Protein AF-A0A2N0I3E0-F1 (afdb_monomer_lite)

Radius of gyration: 19.6 Å; chains: 1; bounding box: 47×18×67 Å

Secondary structure (DSSP, 8-state):
-HHHHHHHHHHHHHHHHGGG-EE--S-EEE--SSS-HHHHEEEPPEE-TT-TTEE--TTSSS-----SSSEE-HHHHHHHHHHHHHHHHHHHHHHHTT-----

Sequence (103 aa):
MMRGLLLAVAAAVLTLSSLLVVTTGGERTMYGYEGGVAENFRPREQAGWPAPFLADSPDTSVIHQIGVEDDLRAGNLLGTYAFWLLVVLAARRIAGSRRPLQD

Structure (mmCIF, N/CA/C/O backbone):
data_AF-A0A2N0I3E0-F1
#
_entry.id   AF-A0A2N0I3E0-F1
#
loop_
_atom_site.group_PDB
_atom_site.id
_atom_site.type_symbol
_atom_site.label_atom_id
_atom_site.label_alt_id
_atom_site.label_comp_id
_atom_site.label_asym_id
_atom_site.label_entity_id
_atom_site.label_seq_id
_atom_site.pdbx_PDB_ins_code
_atom_site.Cartn_x
_atom_site.Cartn_y
_atom_site.Cartn_z
_atom_site.occupancy
_atom_site.B_iso_or_equiv
_atom_site.auth_seq_id
_atom_site.auth_comp_id
_atom_site.auth_asym_id
_atom_site.auth_atom_id
_atom_site.pdbx_PDB_model_num
ATOM 1 N N . MET A 1 1 ? -25.432 -3.261 14.792 1.00 63.50 1 MET A N 1
ATOM 2 C CA . MET A 1 1 ? -24.969 -3.809 13.494 1.00 63.50 1 MET A CA 1
ATOM 3 C C . MET A 1 1 ? -24.843 -2.726 12.422 1.00 63.50 1 MET A C 1
ATOM 5 O O . MET A 1 1 ? -23.752 -2.567 11.897 1.00 63.50 1 MET A O 1
ATOM 9 N N . MET A 1 2 ? -25.873 -1.905 12.176 1.00 78.31 2 MET A N 1
ATOM 10 C CA . MET A 1 2 ? -25.863 -0.875 11.115 1.00 78.31 2 MET A CA 1
ATOM 11 C C . MET A 1 2 ? -24.724 0.161 11.213 1.00 78.31 2 MET A C 1
ATOM 13 O O . MET A 1 2 ? -24.078 0.454 10.216 1.00 78.31 2 MET A O 1
ATOM 17 N N . ARG A 1 3 ? -24.390 0.644 12.421 1.00 71.81 3 ARG A N 1
ATOM 18 C CA . ARG A 1 3 ? -23.226 1.533 12.636 1.00 71.81 3 ARG A CA 1
ATOM 19 C C . ARG A 1 3 ? -21.888 0.893 12.251 1.00 71.81 3 ARG A C 1
ATOM 21 O O . ARG A 1 3 ? -21.042 1.572 11.690 1.00 71.81 3 ARG A O 1
ATOM 28 N N . GLY A 1 4 ? -21.699 -0.394 12.548 1.00 71.81 4 GLY A N 1
ATOM 29 C CA . GLY A 1 4 ? -20.463 -1.106 12.210 1.00 71.81 4 GLY A CA 1
ATOM 30 C C . GLY A 1 4 ? -20.305 -1.286 10.702 1.00 71.81 4 GLY A C 1
ATOM 31 O O . GLY A 1 4 ? -19.226 -1.058 10.171 1.00 71.81 4 GLY A O 1
ATOM 32 N N . LEU A 1 5 ? -21.406 -1.604 10.013 1.00 79.38 5 LEU A N 1
ATOM 33 C CA . LEU A 1 5 ? -21.435 -1.698 8.555 1.00 79.38 5 LEU A CA 1
ATOM 34 C C . LEU A 1 5 ? -21.128 -0.347 7.892 1.00 79.38 5 LEU A C 1
ATOM 36 O O . LEU A 1 5 ? -20.298 -0.289 6.994 1.00 79.38 5 LEU A O 1
ATOM 40 N N . LEU A 1 6 ? -21.734 0.745 8.373 1.00 80.62 6 LEU A N 1
ATOM 41 C CA . LEU A 1 6 ? -21.471 2.093 7.854 1.00 80.62 6 LEU A CA 1
ATOM 42 C C . LEU A 1 6 ? -20.005 2.507 8.026 1.00 80.62 6 LEU A C 1
ATOM 44 O O . LEU A 1 6 ? -19.423 3.079 7.111 1.00 80.62 6 LEU A O 1
ATOM 48 N N . LEU A 1 7 ? -19.395 2.181 9.169 1.00 76.25 7 LEU A N 1
ATOM 49 C CA . LEU A 1 7 ? -17.974 2.444 9.405 1.00 76.25 7 LEU A CA 1
ATOM 50 C C . LEU A 1 7 ? -17.074 1.614 8.483 1.00 76.25 7 LEU A C 1
ATOM 52 O O . LEU A 1 7 ? -16.093 2.143 7.973 1.00 76.25 7 LEU A O 1
ATOM 56 N N . ALA A 1 8 ? -17.416 0.347 8.237 1.00 72.62 8 ALA A N 1
ATOM 57 C CA . ALA A 1 8 ? -16.669 -0.507 7.316 1.00 72.62 8 ALA A CA 1
ATOM 58 C C . ALA A 1 8 ? -16.747 0.004 5.868 1.00 72.62 8 ALA A C 1
ATOM 60 O O . ALA A 1 8 ? -15.727 0.072 5.188 1.00 72.62 8 ALA A O 1
ATOM 61 N N . VAL A 1 9 ? -17.934 0.425 5.417 1.00 78.81 9 VAL A N 1
ATOM 62 C CA . VAL A 1 9 ? -18.124 1.016 4.083 1.00 78.81 9 VAL A CA 1
ATOM 63 C C . VAL A 1 9 ? -17.370 2.341 3.961 1.00 78.81 9 VAL A C 1
ATOM 65 O O . VAL A 1 9 ? -16.666 2.546 2.979 1.00 78.81 9 VAL A O 1
ATOM 68 N N . ALA A 1 10 ? -17.453 3.219 4.965 1.00 73.50 10 ALA A N 1
ATOM 69 C CA . ALA A 1 10 ? -16.714 4.481 4.965 1.00 73.50 10 ALA A CA 1
ATOM 70 C C . ALA A 1 10 ? -15.194 4.258 4.937 1.00 73.50 10 ALA A C 1
ATOM 72 O O . ALA A 1 10 ? -14.492 4.936 4.190 1.00 73.50 10 ALA A O 1
ATOM 73 N N . ALA A 1 11 ? -14.691 3.281 5.699 1.00 74.06 11 ALA A N 1
ATOM 74 C CA . ALA A 1 11 ? -13.284 2.899 5.667 1.00 74.06 11 ALA A CA 1
ATOM 75 C C . ALA A 1 11 ? -12.874 2.404 4.273 1.00 74.06 11 ALA A C 1
ATOM 77 O O . ALA A 1 11 ? -11.892 2.896 3.730 1.00 74.06 11 ALA A O 1
ATOM 78 N N . ALA A 1 12 ? -13.660 1.514 3.659 1.00 73.00 12 ALA A N 1
ATOM 79 C CA . ALA A 1 12 ? -13.385 1.012 2.315 1.00 73.00 12 ALA A CA 1
ATOM 80 C C . ALA A 1 12 ? -13.360 2.136 1.265 1.00 73.00 12 ALA A C 1
ATOM 82 O O . ALA A 1 12 ? -12.440 2.189 0.455 1.00 73.00 12 ALA A O 1
ATOM 83 N N . VAL A 1 13 ? -14.317 3.070 1.306 1.00 76.75 13 VAL A N 1
ATOM 84 C CA . VAL A 1 13 ? -14.345 4.224 0.391 1.00 76.75 13 VAL A CA 1
ATOM 85 C C . VAL A 1 13 ? -13.117 5.110 0.589 1.00 76.75 13 VAL A C 1
ATOM 87 O O . VAL A 1 13 ? -12.482 5.477 -0.391 1.00 76.75 13 VAL A O 1
ATOM 90 N N . LEU A 1 14 ? -12.737 5.420 1.831 1.00 69.88 14 LEU A N 1
ATOM 91 C CA . LEU A 1 14 ? -11.535 6.216 2.106 1.00 69.88 14 LEU A CA 1
ATOM 92 C C . LEU A 1 14 ? -10.252 5.513 1.634 1.00 69.88 14 LEU A C 1
ATOM 94 O O . LEU A 1 14 ? -9.362 6.186 1.124 1.00 69.88 14 LEU A O 1
ATOM 98 N N . THR A 1 15 ? -10.176 4.184 1.758 1.00 66.56 15 THR A N 1
ATOM 99 C CA . THR A 1 15 ? -9.053 3.362 1.271 1.00 66.56 15 THR A CA 1
ATOM 100 C C . THR A 1 15 ? -8.995 3.246 -0.253 1.00 66.56 15 THR A C 1
ATOM 102 O O . THR A 1 15 ? -7.914 3.088 -0.812 1.00 66.56 15 THR A O 1
ATOM 105 N N . LEU A 1 16 ? -10.130 3.312 -0.946 1.00 69.19 16 LEU A N 1
ATOM 106 C CA . LEU A 1 16 ? -10.152 3.316 -2.410 1.00 69.19 16 LEU A CA 1
ATOM 107 C C . LEU A 1 16 ? -9.847 4.712 -2.965 1.00 69.19 16 LEU A C 1
ATOM 109 O O . LEU A 1 16 ? -9.022 4.851 -3.862 1.00 69.19 16 LEU A O 1
ATOM 113 N N . SER A 1 17 ? -10.450 5.760 -2.400 1.00 68.00 17 SER A N 1
ATOM 114 C CA . SER A 1 17 ? -10.265 7.148 -2.852 1.00 68.00 17 SER A CA 1
ATOM 115 C C . SER A 1 17 ? -8.823 7.637 -2.742 1.00 68.00 17 SER A C 1
ATOM 117 O O . SER A 1 17 ? -8.386 8.494 -3.498 1.00 68.00 17 SER A O 1
ATOM 119 N N . SER A 1 18 ? -8.061 7.097 -1.809 1.00 63.31 18 SER A N 1
ATOM 120 C CA . SER A 1 18 ? -6.649 7.413 -1.629 1.00 63.31 18 SER A CA 1
ATOM 121 C C . SER A 1 18 ? -5.704 6.873 -2.686 1.00 63.31 18 SER A C 1
ATOM 123 O O . SER A 1 18 ? -4.589 7.370 -2.788 1.00 63.31 18 SER A O 1
ATOM 125 N N . LEU A 1 19 ? -6.131 5.886 -3.477 1.00 62.47 19 LEU A N 1
ATOM 126 C CA . LEU A 1 19 ? -5.373 5.450 -4.652 1.00 62.47 19 LEU A CA 1
ATOM 127 C C . LEU A 1 19 ? -5.186 6.604 -5.649 1.00 62.47 19 LEU A C 1
ATOM 129 O O . LEU A 1 19 ? -4.245 6.608 -6.430 1.00 62.47 19 LEU A O 1
ATOM 133 N N . LEU A 1 20 ? -6.057 7.617 -5.580 1.00 65.19 20 LEU A N 1
ATOM 134 C CA . LEU A 1 20 ? -5.985 8.830 -6.390 1.00 65.19 20 LEU A CA 1
ATOM 135 C C . LEU A 1 20 ? -4.961 9.851 -5.867 1.00 65.19 20 LEU A C 1
ATOM 137 O O . LEU A 1 20 ? -4.614 10.787 -6.584 1.00 65.19 20 LEU A O 1
ATOM 141 N N . VAL A 1 21 ? -4.497 9.718 -4.620 1.00 62.62 21 VAL A N 1
ATOM 142 C CA . VAL A 1 21 ? -3.485 10.609 -4.045 1.00 62.62 21 VAL A CA 1
ATOM 143 C C . VAL A 1 21 ? -2.129 10.023 -4.393 1.00 62.62 21 VAL A C 1
ATOM 145 O O . VAL A 1 21 ? -1.679 9.102 -3.731 1.00 62.62 21 VAL A O 1
ATOM 148 N N . VAL A 1 22 ? -1.477 10.525 -5.434 1.00 57.88 22 VAL A N 1
ATOM 149 C CA . VAL A 1 22 ? -0.134 10.073 -5.818 1.00 57.88 22 VAL A CA 1
ATOM 150 C C . VAL A 1 22 ? 0.903 10.796 -4.960 1.00 57.88 22 VAL A C 1
ATOM 152 O O . VAL A 1 22 ? 0.859 12.020 -4.819 1.00 57.88 22 VAL A O 1
ATOM 155 N N . THR A 1 23 ? 1.837 10.052 -4.368 1.00 56.75 23 THR A N 1
ATOM 156 C CA . THR A 1 23 ? 3.011 10.636 -3.714 1.00 56.75 23 THR A CA 1
ATO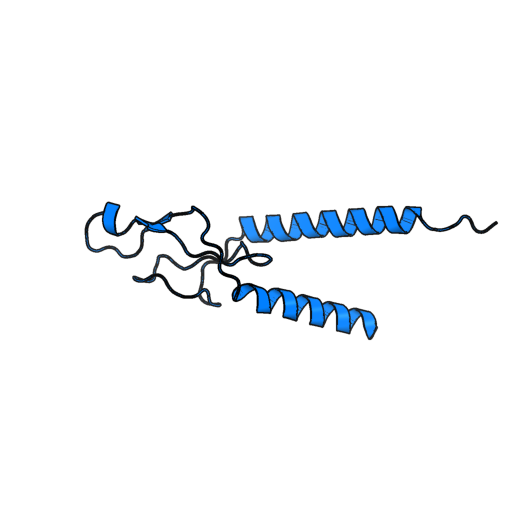M 157 C C . THR A 1 23 ? 4.250 10.180 -4.458 1.00 56.75 23 THR A C 1
ATOM 159 O O . THR A 1 23 ? 4.525 8.985 -4.515 1.00 56.75 23 THR A O 1
ATOM 162 N N . THR A 1 24 ? 5.034 11.123 -4.975 1.00 54.75 24 THR A N 1
ATOM 163 C CA . THR A 1 24 ? 6.345 10.830 -5.557 1.00 54.75 24 THR A CA 1
ATOM 164 C C . THR A 1 24 ? 7.306 10.450 -4.427 1.00 54.75 24 THR A C 1
ATOM 166 O O . THR A 1 24 ? 8.011 11.299 -3.871 1.00 54.75 24 THR A O 1
ATOM 169 N N . GLY A 1 25 ? 7.278 9.186 -4.009 1.00 56.09 25 GLY A N 1
ATOM 170 C CA . GLY A 1 25 ? 8.289 8.627 -3.123 1.00 56.09 25 GLY A CA 1
ATOM 171 C C . GLY A 1 25 ? 9.648 8.713 -3.814 1.00 56.09 25 GLY A C 1
ATOM 172 O O . GLY A 1 25 ? 9.750 8.493 -5.015 1.00 56.09 25 GLY A O 1
ATOM 173 N N . GLY A 1 26 ? 10.715 9.033 -3.079 1.00 65.56 26 GLY A N 1
ATOM 174 C CA . GLY A 1 26 ? 12.077 9.142 -3.633 1.00 65.56 26 GLY A CA 1
ATOM 175 C C . GLY A 1 26 ? 12.677 7.824 -4.155 1.00 65.56 26 GLY A C 1
ATOM 176 O O . GLY A 1 26 ? 13.884 7.745 -4.380 1.00 65.56 26 GLY A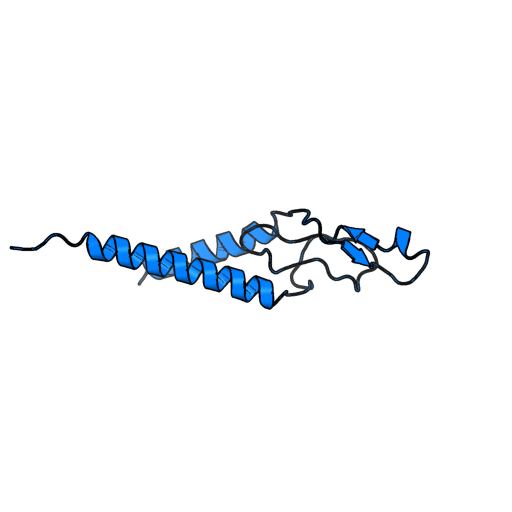 O 1
ATOM 177 N N . GLU A 1 27 ? 11.861 6.781 -4.303 1.00 73.25 27 GLU A N 1
ATOM 178 C CA . GLU A 1 27 ? 12.237 5.489 -4.855 1.00 73.25 27 GLU A CA 1
ATOM 179 C C . GLU A 1 27 ? 12.379 5.609 -6.374 1.00 73.25 27 GLU A C 1
ATOM 181 O O . GLU A 1 27 ? 11.597 6.280 -7.046 1.00 73.25 27 GLU A O 1
ATOM 186 N N . ARG A 1 28 ? 13.415 4.984 -6.928 1.00 79.81 28 ARG A N 1
ATOM 187 C CA . ARG A 1 28 ? 13.659 4.945 -8.370 1.00 79.81 28 ARG A CA 1
ATOM 188 C C . ARG A 1 28 ? 13.705 3.495 -8.803 1.00 79.81 28 ARG A C 1
ATOM 190 O O . ARG A 1 28 ? 14.273 2.665 -8.095 1.00 79.81 28 ARG A O 1
ATOM 197 N N . THR A 1 29 ? 13.121 3.212 -9.955 1.00 82.19 29 THR A N 1
ATOM 198 C CA . THR A 1 29 ? 13.149 1.885 -10.563 1.00 82.19 29 THR A CA 1
ATOM 199 C C . THR A 1 29 ? 13.573 1.989 -12.021 1.00 82.19 29 THR A C 1
ATOM 201 O O . THR A 1 29 ? 13.569 3.074 -12.612 1.00 82.19 29 THR A O 1
ATOM 204 N N . MET A 1 30 ? 14.011 0.866 -12.580 1.00 82.25 30 MET A N 1
ATOM 205 C CA . MET A 1 30 ? 14.360 0.774 -13.989 1.00 82.25 30 MET A CA 1
ATOM 206 C C . MET A 1 30 ? 13.095 0.488 -14.795 1.00 82.25 30 MET A C 1
ATOM 208 O O . MET A 1 30 ? 12.445 -0.521 -14.547 1.00 82.25 30 MET A O 1
ATOM 212 N N . TYR A 1 31 ? 12.771 1.368 -15.740 1.00 80.69 31 TYR A N 1
ATOM 213 C CA . TYR A 1 31 ? 11.679 1.188 -16.694 1.00 80.69 31 TYR A CA 1
ATOM 214 C C . TYR A 1 31 ? 12.248 0.863 -18.071 1.00 80.69 31 TYR A C 1
ATOM 216 O O . TYR A 1 31 ? 13.070 1.620 -18.593 1.00 80.69 31 TYR A O 1
ATOM 224 N N . GLY A 1 32 ? 11.788 -0.238 -18.667 1.00 73.25 32 GLY A N 1
ATOM 225 C CA . GLY A 1 32 ? 12.243 -0.692 -19.981 1.00 73.25 32 GLY A CA 1
ATOM 226 C C . GLY A 1 32 ? 13.690 -1.211 -20.017 1.00 73.25 32 GLY A C 1
ATOM 227 O O . GLY A 1 32 ? 14.485 -1.034 -19.091 1.00 73.25 32 GLY A O 1
ATOM 228 N N . TYR A 1 33 ? 14.034 -1.878 -21.123 1.00 71.25 33 TYR A N 1
ATOM 229 C CA . TYR A 1 33 ? 15.324 -2.565 -21.302 1.00 71.25 33 TYR A CA 1
ATOM 230 C C . TYR A 1 33 ? 16.201 -1.970 -22.413 1.00 71.25 33 TYR A C 1
ATOM 232 O O . TYR A 1 33 ? 17.342 -2.393 -22.586 1.00 71.25 33 TYR A O 1
ATOM 240 N N . GLU A 1 34 ? 15.690 -0.993 -23.161 1.00 70.31 34 GLU A N 1
ATOM 241 C CA . GLU A 1 34 ? 16.394 -0.358 -24.279 1.00 70.31 34 GLU A CA 1
ATOM 242 C C . GLU A 1 34 ? 16.996 0.986 -23.843 1.00 70.31 34 GLU A C 1
ATOM 244 O O . GLU A 1 34 ? 16.338 1.751 -23.144 1.00 70.31 34 GLU A O 1
ATOM 249 N N . GLY A 1 35 ? 18.235 1.288 -24.243 1.00 75.00 35 GLY A N 1
ATOM 250 C CA . GLY A 1 35 ? 18.917 2.549 -23.904 1.00 75.00 35 GLY A CA 1
ATOM 251 C C . GLY A 1 35 ? 19.874 2.466 -22.707 1.00 75.00 35 GLY A C 1
ATOM 252 O O . GLY A 1 35 ? 20.214 1.385 -22.220 1.00 75.00 35 GLY A O 1
ATOM 253 N N . GLY A 1 36 ? 20.385 3.619 -22.267 1.00 79.56 36 GLY A N 1
ATOM 254 C CA . GLY A 1 36 ? 21.355 3.692 -21.174 1.00 79.56 36 GLY A CA 1
ATOM 255 C C . GLY A 1 36 ? 20.712 3.484 -19.799 1.00 79.56 36 GLY A C 1
ATOM 256 O O . GLY A 1 36 ? 19.630 3.995 -19.522 1.00 79.56 36 GLY A O 1
ATOM 257 N N . VAL A 1 37 ? 21.413 2.816 -18.873 1.00 76.06 37 VAL A N 1
ATOM 258 C CA . VAL A 1 37 ? 20.924 2.581 -17.493 1.00 76.06 37 VAL A CA 1
ATOM 259 C C . VAL A 1 37 ? 20.494 3.883 -16.803 1.00 76.06 37 VAL A C 1
ATOM 261 O O . VAL A 1 37 ? 19.487 3.908 -16.105 1.00 76.06 37 VAL A O 1
ATOM 264 N N . ALA A 1 38 ? 21.214 4.985 -17.034 1.00 75.94 38 ALA A N 1
ATOM 265 C CA . ALA A 1 38 ? 20.881 6.289 -16.460 1.00 75.94 38 ALA A CA 1
ATOM 266 C C . ALA A 1 38 ? 19.561 6.886 -16.993 1.00 75.94 38 ALA A C 1
ATOM 268 O O . ALA A 1 38 ? 18.914 7.651 -16.281 1.00 75.94 38 ALA A O 1
ATOM 269 N N . GLU A 1 39 ? 19.156 6.535 -18.216 1.00 75.81 39 GLU A N 1
ATOM 270 C CA . GLU A 1 39 ? 17.935 7.025 -18.876 1.00 75.81 39 GLU A CA 1
ATOM 271 C C . GLU A 1 39 ? 16.695 6.226 -18.444 1.00 75.81 39 GLU A C 1
ATOM 273 O O . GLU A 1 39 ? 15.584 6.768 -18.358 1.00 75.81 39 GLU A O 1
ATOM 278 N N . ASN A 1 40 ? 16.906 4.949 -18.117 1.00 77.56 40 ASN A N 1
ATOM 279 C CA . ASN A 1 40 ? 15.859 4.013 -17.707 1.00 77.56 40 ASN A CA 1
ATOM 280 C C . ASN A 1 40 ? 15.601 4.041 -16.196 1.00 77.56 40 ASN A C 1
ATOM 282 O O . ASN A 1 40 ? 14.530 3.642 -15.750 1.00 77.56 40 ASN A O 1
ATOM 286 N N . PHE A 1 41 ? 16.537 4.560 -15.395 1.00 83.62 41 PHE A N 1
ATOM 287 C CA . PHE A 1 41 ? 16.371 4.695 -13.947 1.00 83.62 41 PHE A CA 1
ATOM 288 C C . PHE A 1 41 ? 15.568 5.955 -13.584 1.00 83.62 41 PHE A C 1
ATOM 290 O O . PHE A 1 41 ? 16.115 7.049 -13.384 1.00 83.62 41 PHE A O 1
ATOM 297 N N . ARG A 1 42 ? 14.245 5.827 -13.480 1.00 80.31 42 ARG A N 1
ATOM 298 C CA . ARG A 1 42 ? 13.322 6.956 -13.263 1.00 80.31 42 ARG A CA 1
ATOM 299 C C . ARG A 1 42 ? 12.644 6.873 -11.891 1.00 80.31 42 ARG A C 1
ATOM 301 O O . ARG A 1 42 ? 12.625 5.798 -11.292 1.00 80.31 42 ARG A O 1
ATOM 308 N N . PRO A 1 43 ? 12.150 7.999 -11.344 1.00 82.00 43 PRO A N 1
ATOM 309 C CA . PRO A 1 43 ? 11.311 7.979 -10.148 1.00 82.00 43 PRO A CA 1
ATOM 310 C C . PRO A 1 43 ? 10.137 7.019 -10.324 1.00 82.00 43 PRO A C 1
ATOM 312 O O . PRO A 1 43 ? 9.524 6.979 -11.391 1.00 82.00 43 PRO A O 1
ATOM 315 N N . ARG A 1 44 ? 9.871 6.222 -9.291 1.00 79.38 44 ARG A N 1
ATOM 316 C CA . ARG A 1 44 ? 8.758 5.282 -9.270 1.00 79.38 44 ARG A CA 1
ATOM 317 C C . ARG A 1 44 ? 7.533 5.973 -8.698 1.00 79.38 44 ARG A C 1
ATOM 319 O O . ARG A 1 44 ? 7.616 6.544 -7.611 1.00 79.38 44 ARG A O 1
ATOM 326 N N . GLU A 1 45 ? 6.413 5.908 -9.407 1.00 80.50 45 GLU A N 1
ATOM 327 C CA . GLU A 1 45 ? 5.161 6.417 -8.859 1.00 80.50 45 GLU A CA 1
ATOM 328 C C . GLU A 1 45 ? 4.674 5.483 -7.751 1.00 80.50 45 GLU A C 1
ATOM 330 O O . GLU A 1 45 ? 4.698 4.255 -7.875 1.00 80.50 45 GLU A O 1
ATOM 335 N N . GLN A 1 46 ? 4.266 6.074 -6.629 1.00 79.75 46 GLN A N 1
ATOM 336 C CA . GLN A 1 46 ? 3.788 5.349 -5.457 1.00 79.75 46 GLN A CA 1
ATOM 337 C C . GLN A 1 46 ? 2.451 5.921 -4.995 1.00 79.75 46 GLN A C 1
ATOM 339 O O . GLN A 1 46 ? 2.234 7.137 -4.979 1.00 79.75 46 GLN A O 1
ATOM 344 N N . ALA A 1 47 ? 1.543 5.033 -4.593 1.00 75.88 47 ALA A N 1
ATOM 345 C CA . ALA A 1 47 ? 0.255 5.459 -4.089 1.00 75.88 47 ALA A CA 1
ATOM 346 C C . ALA A 1 47 ? 0.466 6.122 -2.731 1.00 75.88 47 ALA A C 1
ATOM 348 O O . ALA A 1 47 ? 1.277 5.697 -1.907 1.00 75.88 47 ALA A O 1
ATOM 349 N N . GLY A 1 48 ? -0.258 7.201 -2.504 1.00 72.19 48 GLY A N 1
ATOM 350 C CA . GLY A 1 48 ? -0.232 7.939 -1.261 1.00 72.19 48 GLY A CA 1
ATOM 351 C C . GLY A 1 48 ? -0.965 7.208 -0.147 1.00 72.19 48 GLY A C 1
ATOM 352 O O . GLY A 1 48 ? -1.502 6.106 -0.290 1.00 72.19 48 GLY A O 1
ATOM 353 N N . TRP A 1 49 ? -0.987 7.844 1.021 1.00 67.75 49 TRP A N 1
ATOM 354 C CA . TRP A 1 49 ? -1.695 7.316 2.183 1.00 67.75 49 TRP A CA 1
ATOM 355 C C . TRP A 1 49 ? -3.190 7.108 1.885 1.00 67.75 49 TRP A C 1
ATOM 357 O O . TRP A 1 49 ? -3.791 7.984 1.258 1.00 67.75 49 TRP A O 1
ATOM 367 N N . PRO A 1 50 ? -3.817 6.014 2.380 1.00 66.69 50 PRO A N 1
ATOM 368 C CA . PRO A 1 50 ? -3.336 4.892 3.179 1.00 66.69 50 PRO A CA 1
ATOM 369 C C . PRO A 1 50 ? -2.845 3.699 2.354 1.00 66.69 50 PRO A C 1
ATOM 371 O O . PRO A 1 50 ? -2.701 2.621 2.926 1.00 66.69 50 PRO A O 1
ATOM 374 N N . ALA A 1 51 ? -2.581 3.848 1.056 1.00 74.19 51 ALA A N 1
ATOM 375 C CA . ALA A 1 51 ? -2.116 2.758 0.205 1.00 74.19 51 ALA A CA 1
ATOM 376 C C . ALA A 1 51 ? -0.631 2.868 -0.208 1.00 74.19 51 ALA A C 1
ATOM 378 O O . ALA A 1 51 ? -0.315 2.541 -1.348 1.00 74.19 51 ALA A O 1
ATOM 379 N N . PRO A 1 52 ? 0.333 3.198 0.688 1.00 75.00 52 PRO A N 1
ATOM 380 C CA . PRO A 1 52 ? 1.756 3.314 0.329 1.00 75.00 52 PRO A CA 1
ATOM 381 C C . PRO A 1 52 ? 2.408 1.970 -0.038 1.00 75.00 52 PRO A C 1
ATOM 383 O O . PRO A 1 52 ? 3.626 1.851 -0.179 1.00 75.00 52 PRO A O 1
ATOM 386 N N . PHE A 1 53 ? 1.611 0.915 -0.125 1.00 79.38 53 PHE A N 1
ATOM 387 C CA . PHE A 1 53 ? 2.009 -0.420 -0.523 1.00 79.38 53 PHE A CA 1
ATOM 388 C C . PHE A 1 53 ? 1.737 -0.717 -1.997 1.00 79.38 53 PHE A C 1
ATOM 390 O O . PHE A 1 53 ? 2.092 -1.805 -2.429 1.00 79.38 53 PHE A O 1
ATOM 397 N N . LEU A 1 54 ? 1.146 0.206 -2.755 1.00 82.12 54 LEU A N 1
ATOM 398 C CA . LEU A 1 54 ? 1.037 0.096 -4.209 1.00 82.12 54 LEU A CA 1
ATOM 399 C C . LEU A 1 54 ? 2.054 1.019 -4.871 1.00 82.12 54 LEU A C 1
ATOM 401 O O . LEU A 1 54 ? 2.240 2.162 -4.441 1.00 82.12 54 LEU A O 1
ATOM 405 N N . ALA A 1 55 ? 2.734 0.503 -5.885 1.00 83.44 55 ALA A N 1
ATOM 406 C CA . ALA A 1 55 ? 3.684 1.257 -6.684 1.00 83.44 55 ALA A CA 1
ATOM 407 C C . ALA A 1 55 ? 3.661 0.758 -8.128 1.00 83.44 55 ALA A C 1
ATOM 409 O O . ALA A 1 55 ? 3.527 -0.442 -8.354 1.00 83.44 55 ALA A O 1
ATOM 410 N N . ASP A 1 56 ? 3.858 1.682 -9.060 1.00 82.25 56 ASP A N 1
ATOM 411 C CA . ASP A 1 56 ? 3.860 1.445 -10.508 1.00 82.25 56 ASP A CA 1
ATOM 412 C C . ASP A 1 56 ? 4.749 0.253 -10.899 1.00 82.25 56 ASP A C 1
ATOM 414 O O . ASP A 1 56 ? 5.852 0.114 -10.354 1.00 82.25 56 ASP A O 1
ATOM 418 N N . SER A 1 57 ? 4.291 -0.631 -11.783 1.00 78.19 57 SER A N 1
ATOM 419 C CA . SER A 1 57 ? 5.059 -1.804 -12.209 1.00 78.19 57 SER A CA 1
ATOM 420 C C . SER A 1 57 ? 6.190 -1.430 -13.187 1.00 78.19 57 SER A C 1
ATOM 422 O O . SER A 1 57 ? 5.932 -0.859 -14.248 1.00 78.19 57 SER A O 1
ATOM 424 N N . PRO A 1 58 ? 7.458 -1.802 -12.905 1.00 73.19 58 PRO A N 1
ATOM 425 C CA . PRO A 1 58 ? 8.588 -1.515 -13.796 1.00 73.19 58 PRO A CA 1
ATOM 426 C C . PRO A 1 58 ? 8.561 -2.323 -15.102 1.00 73.19 58 PRO A C 1
ATOM 428 O O . PRO A 1 58 ? 9.340 -2.041 -16.016 1.00 73.19 58 PRO A O 1
ATOM 431 N N . ASP A 1 59 ? 7.682 -3.325 -15.189 1.00 72.25 59 ASP A N 1
ATOM 432 C CA . ASP A 1 59 ? 7.493 -4.146 -16.385 1.00 72.25 59 ASP A CA 1
ATOM 433 C C . ASP A 1 59 ? 6.807 -3.357 -17.512 1.00 72.25 59 ASP A C 1
ATOM 435 O O . ASP A 1 59 ? 6.862 -3.744 -18.684 1.00 72.25 59 ASP A O 1
ATOM 439 N N . THR A 1 60 ? 6.195 -2.215 -17.188 1.00 66.44 60 THR A N 1
ATOM 440 C CA . THR A 1 60 ? 5.684 -1.277 -18.181 1.00 66.44 60 THR A CA 1
ATOM 441 C C . THR A 1 60 ? 6.800 -0.336 -18.642 1.00 66.44 60 THR A C 1
ATOM 443 O O . THR A 1 60 ? 7.642 0.133 -17.880 1.00 66.44 60 THR A O 1
ATOM 446 N N . SER A 1 61 ? 6.869 -0.057 -19.945 1.00 62.22 61 SER A N 1
ATOM 447 C CA . SER A 1 61 ? 7.937 0.792 -20.502 1.00 62.22 61 SER A CA 1
ATOM 448 C C . SER A 1 61 ? 7.763 2.288 -20.192 1.00 62.22 61 SER A C 1
ATOM 450 O O . SER A 1 61 ? 8.609 3.098 -20.576 1.00 62.22 61 SER A O 1
ATOM 452 N N . VAL A 1 62 ? 6.658 2.682 -19.549 1.00 68.38 62 VAL A N 1
ATOM 453 C CA . VAL A 1 62 ? 6.288 4.079 -19.305 1.00 68.38 62 VAL A CA 1
ATOM 454 C C . VAL A 1 62 ? 5.606 4.193 -17.950 1.00 68.38 62 VAL A C 1
ATOM 456 O O . VAL A 1 62 ? 4.707 3.415 -17.661 1.00 68.38 62 VAL A O 1
ATOM 459 N N . ILE A 1 63 ? 5.989 5.218 -17.188 1.00 71.94 63 ILE A N 1
ATOM 460 C CA . ILE A 1 63 ? 5.345 5.577 -15.924 1.00 71.94 63 ILE A CA 1
ATOM 461 C C . ILE A 1 63 ? 3.852 5.821 -16.161 1.00 71.94 63 ILE A C 1
ATOM 463 O O . ILE A 1 63 ? 3.498 6.637 -17.023 1.00 71.94 63 ILE A O 1
ATOM 467 N N . HIS A 1 64 ? 2.990 5.168 -15.386 1.00 73.00 64 HIS A N 1
ATOM 468 C CA . HIS A 1 64 ? 1.545 5.346 -15.489 1.00 73.00 64 HIS A CA 1
ATOM 469 C C . HIS A 1 64 ? 0.871 5.634 -14.147 1.00 73.00 64 HIS A C 1
ATOM 471 O O . HIS A 1 64 ? 1.477 5.633 -13.077 1.00 73.00 64 HIS A O 1
ATOM 477 N N . GLN A 1 65 ? -0.415 5.979 -14.227 1.00 72.62 65 GLN A N 1
ATOM 478 C CA . GLN A 1 65 ? -1.233 6.186 -13.042 1.00 72.62 65 GLN A CA 1
ATOM 479 C C . GLN A 1 65 ? -1.440 4.858 -12.322 1.00 72.62 65 GLN A C 1
ATOM 481 O O . GLN A 1 65 ? -1.708 3.851 -12.972 1.00 72.62 65 GLN A O 1
ATOM 486 N N . ILE A 1 66 ? -1.379 4.893 -10.992 1.00 76.44 66 ILE A N 1
ATOM 487 C CA . ILE A 1 66 ? -1.464 3.676 -10.196 1.00 76.44 66 ILE A CA 1
ATOM 488 C C . ILE A 1 66 ? -2.847 3.037 -10.299 1.00 76.44 66 ILE A C 1
ATOM 490 O O . ILE A 1 66 ? -3.867 3.688 -10.048 1.00 76.44 66 ILE A O 1
ATOM 494 N N . GLY A 1 67 ? -2.850 1.755 -10.639 1.00 72.31 67 G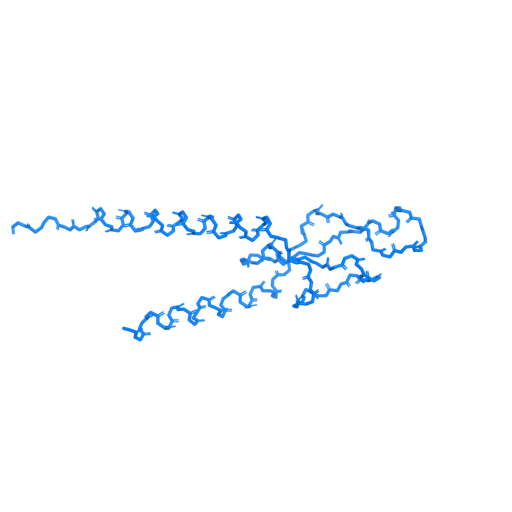LY A N 1
ATOM 495 C CA . GLY A 1 67 ? -4.016 0.916 -10.847 1.00 72.31 67 GLY A CA 1
ATOM 496 C C . GLY A 1 67 ? -4.009 -0.351 -9.990 1.00 72.31 67 GLY A C 1
ATOM 497 O O . GLY A 1 67 ? -3.263 -0.501 -9.022 1.00 72.31 67 GLY A O 1
ATOM 498 N N . VAL A 1 68 ? -4.916 -1.267 -10.318 1.00 71.19 68 VAL A N 1
ATOM 499 C CA . VAL A 1 68 ? 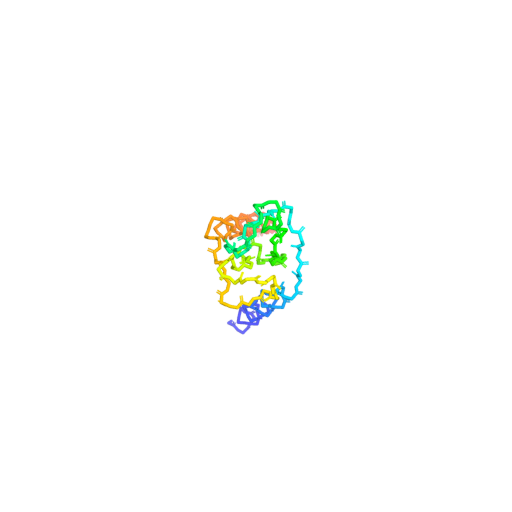-5.058 -2.572 -9.640 1.00 71.19 68 VAL A CA 1
ATOM 500 C C . VAL A 1 68 ? -4.069 -3.614 -10.164 1.00 71.19 68 VAL A C 1
ATOM 502 O O . VAL A 1 68 ? -3.863 -4.646 -9.533 1.00 71.19 68 VAL A O 1
ATOM 505 N N . GLU A 1 69 ? -3.498 -3.339 -11.328 1.00 72.62 69 GLU A N 1
ATOM 506 C CA . GLU A 1 69 ? -2.484 -4.102 -12.044 1.00 72.62 69 GLU A CA 1
ATOM 507 C C . GLU A 1 69 ? -1.071 -3.925 -11.472 1.00 72.62 69 GLU A C 1
ATOM 509 O O . GLU A 1 69 ? -0.176 -4.684 -11.835 1.00 72.62 69 GLU A O 1
ATOM 514 N N . ASP A 1 70 ? -0.887 -2.954 -10.577 1.00 81.06 70 ASP A N 1
ATOM 515 C CA . ASP A 1 70 ? 0.414 -2.556 -10.052 1.00 81.06 70 ASP A CA 1
ATOM 516 C C . ASP A 1 70 ? 0.951 -3.435 -8.924 1.00 81.06 70 ASP A C 1
ATOM 518 O O . ASP A 1 70 ? 0.238 -4.197 -8.260 1.00 81.06 70 ASP A O 1
ATOM 522 N N . ASP A 1 71 ? 2.250 -3.283 -8.670 1.00 83.81 71 ASP A N 1
ATOM 523 C CA . ASP A 1 71 ? 2.970 -4.113 -7.720 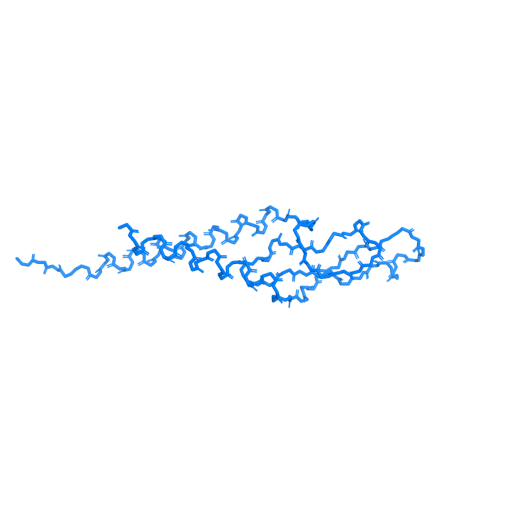1.00 83.81 71 ASP A CA 1
ATOM 524 C C . ASP A 1 71 ? 2.496 -3.872 -6.286 1.00 83.81 71 ASP A C 1
ATOM 526 O O . ASP A 1 71 ? 2.650 -2.796 -5.690 1.00 83.81 71 ASP A O 1
ATOM 530 N N . LEU A 1 72 ? 2.018 -4.953 -5.672 1.00 82.81 72 LEU A N 1
ATOM 531 C CA . LEU A 1 72 ? 1.706 -4.985 -4.256 1.00 82.81 72 LEU A CA 1
ATOM 532 C C . LEU A 1 72 ? 2.969 -5.248 -3.428 1.00 82.81 72 LEU A C 1
ATOM 534 O O . LEU A 1 72 ? 3.542 -6.339 -3.396 1.00 82.81 72 LEU A O 1
ATOM 538 N N . ARG A 1 73 ? 3.368 -4.244 -2.652 1.00 79.94 73 ARG A N 1
ATOM 539 C CA . ARG A 1 73 ? 4.512 -4.289 -1.740 1.00 79.94 73 ARG A CA 1
ATOM 540 C C . ARG A 1 73 ? 4.080 -4.851 -0.392 1.00 79.94 73 ARG A C 1
ATOM 542 O O . ARG A 1 73 ? 3.749 -4.109 0.535 1.00 79.94 73 ARG A O 1
ATOM 549 N N . ALA A 1 74 ? 4.117 -6.177 -0.265 1.00 76.44 74 ALA A N 1
ATOM 550 C CA . ALA A 1 74 ? 3.642 -6.893 0.924 1.00 76.44 74 ALA A CA 1
ATOM 551 C C . ALA A 1 74 ? 4.254 -6.383 2.247 1.00 76.44 74 ALA A C 1
ATOM 553 O O . ALA A 1 74 ? 3.548 -6.275 3.247 1.00 76.44 74 ALA A O 1
ATOM 554 N N . GLY A 1 75 ? 5.539 -6.007 2.262 1.00 75.25 75 GLY A N 1
ATOM 555 C CA . GLY A 1 75 ? 6.180 -5.425 3.449 1.00 75.25 75 GLY A CA 1
ATOM 556 C C . GLY A 1 75 ? 5.541 -4.101 3.885 1.00 75.25 75 GLY A C 1
ATOM 557 O O . GLY A 1 75 ? 5.176 -3.939 5.051 1.00 75.25 75 GLY A O 1
ATOM 558 N N . ASN A 1 76 ? 5.326 -3.183 2.940 1.00 75.88 76 ASN A N 1
ATOM 559 C CA . ASN A 1 76 ? 4.663 -1.902 3.193 1.00 75.88 76 ASN A CA 1
ATOM 560 C C . ASN A 1 76 ? 3.199 -2.105 3.611 1.00 75.88 76 ASN A C 1
ATOM 562 O O . ASN A 1 76 ? 2.702 -1.389 4.484 1.00 75.88 76 ASN A O 1
ATOM 566 N N . LEU A 1 77 ? 2.518 -3.094 3.020 1.00 80.38 77 LEU A N 1
ATOM 567 C CA . LEU A 1 77 ? 1.142 -3.460 3.359 1.00 80.38 77 LEU A CA 1
ATOM 568 C C . LEU A 1 77 ? 1.058 -3.874 4.832 1.00 80.38 77 LEU A C 1
ATOM 570 O O . LEU A 1 77 ? 0.291 -3.299 5.606 1.00 80.38 77 LEU A O 1
ATOM 574 N N . LEU A 1 78 ? 1.897 -4.834 5.230 1.00 75.25 78 LEU A N 1
ATOM 575 C CA . LEU A 1 78 ? 1.956 -5.339 6.599 1.00 75.25 78 LEU A CA 1
ATOM 576 C C . LEU A 1 78 ? 2.327 -4.237 7.592 1.00 75.25 78 LEU A C 1
ATOM 578 O O . LEU A 1 78 ? 1.674 -4.119 8.626 1.00 75.25 78 LEU A O 1
ATOM 582 N N . GLY A 1 79 ? 3.314 -3.395 7.271 1.00 76.00 79 GLY A N 1
ATOM 583 C CA . GLY A 1 79 ? 3.696 -2.258 8.112 1.00 76.00 79 GLY A CA 1
ATOM 584 C C . GLY A 1 79 ? 2.551 -1.263 8.317 1.00 76.00 79 GLY A C 1
ATOM 585 O O . GLY A 1 79 ? 2.291 -0.839 9.445 1.00 76.00 79 GLY A O 1
ATOM 586 N N . THR A 1 80 ? 1.808 -0.954 7.251 1.00 80.50 80 THR A N 1
ATOM 587 C CA . THR A 1 80 ? 0.650 -0.049 7.303 1.00 80.50 80 THR A CA 1
ATOM 588 C C . THR A 1 80 ? -0.450 -0.606 8.207 1.00 80.50 80 THR A C 1
ATOM 590 O O . THR A 1 80 ? -0.943 0.096 9.093 1.00 80.50 80 THR A O 1
ATOM 593 N N . TYR A 1 81 ? -0.809 -1.883 8.049 1.00 80.75 81 TYR A N 1
ATOM 594 C CA . TYR A 1 81 ? -1.830 -2.504 8.897 1.00 80.75 81 TYR A CA 1
ATOM 595 C C . TYR A 1 81 ? -1.368 -2.704 10.340 1.00 80.75 81 TYR A C 1
ATOM 597 O O . TYR A 1 81 ? -2.162 -2.501 11.258 1.00 80.75 81 TYR A O 1
ATOM 605 N N . ALA A 1 82 ? -0.098 -3.051 10.565 1.00 77.69 82 ALA A N 1
ATOM 606 C CA . ALA A 1 82 ? 0.467 -3.171 11.905 1.00 77.69 82 ALA A CA 1
ATOM 607 C C . ALA A 1 82 ? 0.415 -1.832 12.653 1.00 77.69 82 ALA A C 1
ATOM 609 O O . ALA A 1 82 ? -0.004 -1.791 13.811 1.00 77.69 82 ALA A O 1
ATOM 610 N N . PHE A 1 83 ? 0.755 -0.725 11.985 1.00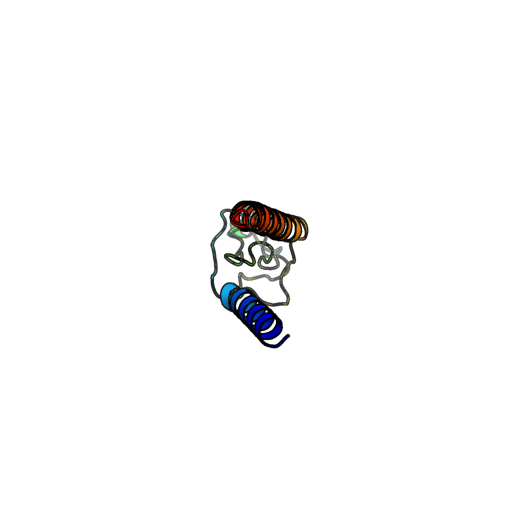 79.88 83 PHE A N 1
ATOM 611 C CA . PHE A 1 83 ? 0.620 0.615 12.552 1.00 79.88 83 PHE A CA 1
ATOM 612 C C . PHE A 1 83 ? -0.830 0.918 12.954 1.00 79.88 83 PHE A C 1
ATOM 614 O O . PHE A 1 83 ? -1.091 1.294 14.097 1.00 79.88 83 PHE A O 1
ATOM 621 N N . TRP A 1 84 ? -1.792 0.695 12.054 1.00 80.75 84 TRP A N 1
ATOM 622 C CA . TRP A 1 84 ? -3.205 0.952 12.349 1.00 80.75 84 TRP A CA 1
ATOM 623 C C . TRP A 1 84 ? -3.761 0.058 13.453 1.00 80.75 84 TRP A C 1
ATOM 625 O O . TRP A 1 84 ? -4.533 0.527 14.291 1.00 80.75 84 TRP A O 1
ATOM 635 N N . LEU A 1 85 ? -3.329 -1.202 13.514 1.00 83.12 85 LEU A N 1
ATOM 636 C CA . LEU A 1 85 ? -3.658 -2.096 14.616 1.00 83.12 85 LEU A CA 1
ATOM 637 C C . LEU A 1 85 ? -3.187 -1.509 15.953 1.00 83.12 85 LEU A C 1
ATOM 639 O O . LEU A 1 85 ? -3.976 -1.445 16.896 1.00 83.12 85 LEU A O 1
ATOM 643 N N . LEU A 1 86 ? -1.941 -1.031 16.031 1.00 79.44 86 LEU A N 1
ATOM 644 C CA . LEU A 1 86 ? -1.408 -0.395 17.240 1.00 79.44 86 LEU A CA 1
ATOM 645 C C . LEU A 1 86 ? -2.197 0.863 17.622 1.00 79.44 86 LEU A C 1
ATOM 647 O O . LEU A 1 86 ? -2.541 1.025 18.793 1.00 79.44 86 LEU A O 1
ATOM 651 N N . VAL A 1 87 ? -2.549 1.713 16.651 1.00 78.25 87 VAL A N 1
ATOM 652 C CA . VAL A 1 87 ? -3.378 2.909 16.881 1.00 78.25 87 VAL A CA 1
ATOM 653 C C . VAL A 1 87 ? -4.746 2.529 17.454 1.00 78.25 87 VAL A C 1
ATOM 655 O O . VAL A 1 87 ? -5.182 3.112 18.448 1.00 78.25 87 VAL A O 1
ATOM 658 N N . VAL A 1 88 ? -5.414 1.521 16.886 1.00 84.75 88 VAL A N 1
ATOM 659 C CA . VAL A 1 88 ? -6.718 1.042 17.374 1.00 84.75 88 VAL A CA 1
ATOM 660 C C . VAL A 1 88 ? -6.601 0.456 18.781 1.00 84.75 88 VAL A C 1
ATOM 662 O O . VAL A 1 88 ? -7.431 0.757 19.642 1.00 84.75 88 VAL A O 1
ATOM 665 N N . LEU A 1 89 ? -5.579 -0.359 19.049 1.00 81.38 89 LEU A N 1
ATOM 666 C CA . LEU A 1 89 ? -5.343 -0.929 20.377 1.00 81.38 89 LEU A CA 1
ATOM 667 C C . LEU A 1 89 ? -5.073 0.166 21.420 1.00 81.38 89 LEU A C 1
ATOM 669 O O . LEU A 1 89 ? -5.670 0.138 22.499 1.00 81.38 89 LEU A O 1
ATOM 673 N N . ALA A 1 90 ? -4.253 1.164 21.083 1.00 81.69 90 ALA A N 1
ATOM 674 C CA . ALA A 1 90 ? -3.982 2.315 21.940 1.00 81.69 90 ALA A CA 1
ATOM 675 C C . ALA A 1 90 ? -5.254 3.135 22.208 1.00 81.69 90 ALA A C 1
ATOM 677 O O . ALA A 1 90 ? -5.576 3.420 23.363 1.00 81.69 90 ALA A O 1
ATOM 678 N N . ALA A 1 91 ? -6.036 3.442 21.169 1.00 82.25 91 ALA A N 1
ATOM 679 C CA . ALA A 1 91 ? -7.299 4.165 21.301 1.00 82.25 91 ALA A CA 1
ATOM 680 C C . ALA A 1 91 ? -8.300 3.411 22.190 1.00 82.25 91 ALA A C 1
ATOM 682 O O . ALA A 1 91 ? -8.920 4.009 23.072 1.00 82.25 91 ALA A O 1
ATOM 683 N N . ARG A 1 92 ? -8.416 2.084 22.029 1.00 84.06 92 ARG A N 1
ATOM 684 C CA . ARG A 1 92 ? -9.258 1.235 22.888 1.00 84.06 92 ARG A CA 1
ATOM 685 C C . ARG A 1 92 ? -8.776 1.225 24.331 1.00 84.06 92 ARG A C 1
ATOM 687 O O . ARG A 1 92 ? -9.607 1.299 25.234 1.00 84.06 92 ARG A O 1
ATOM 694 N N . ARG A 1 93 ? -7.462 1.154 24.564 1.00 84.38 93 ARG A N 1
ATOM 695 C CA . ARG A 1 93 ? -6.885 1.207 25.912 1.00 84.38 93 ARG A CA 1
ATOM 696 C C . ARG A 1 93 ? -7.207 2.533 26.593 1.00 84.38 93 ARG A C 1
ATOM 698 O O . ARG A 1 93 ? -7.627 2.512 27.745 1.00 84.38 93 ARG A O 1
ATOM 705 N N . ILE A 1 94 ? -7.058 3.653 25.885 1.00 83.75 94 ILE A N 1
ATOM 706 C CA . ILE A 1 94 ? -7.354 4.999 26.397 1.00 83.75 94 ILE A CA 1
ATOM 707 C C . ILE A 1 94 ? -8.856 5.170 26.655 1.00 83.75 94 ILE A C 1
ATOM 709 O O . ILE A 1 94 ? -9.241 5.660 27.713 1.00 83.75 94 ILE A O 1
ATOM 713 N N . ALA A 1 95 ? -9.713 4.736 25.729 1.00 78.62 95 ALA A N 1
ATOM 714 C CA . ALA A 1 95 ? -11.164 4.799 25.895 1.00 78.62 95 ALA A CA 1
ATOM 715 C C . ALA A 1 95 ? -11.657 3.903 27.046 1.00 78.62 95 ALA A C 1
ATOM 717 O O . ALA A 1 95 ? -12.537 4.303 27.804 1.00 78.62 95 ALA A O 1
ATOM 718 N N . GLY A 1 96 ? -11.060 2.720 27.220 1.00 72.38 96 GLY A N 1
ATOM 719 C CA . GLY A 1 96 ? -11.337 1.819 28.340 1.00 72.38 96 GLY A CA 1
ATOM 720 C C . GLY A 1 96 ? -10.915 2.393 29.695 1.00 72.38 96 GLY A C 1
ATOM 721 O O . GLY A 1 96 ? -11.640 2.220 30.670 1.00 72.38 96 GLY A O 1
ATOM 722 N N . SER A 1 97 ? -9.808 3.146 29.747 1.00 60.44 97 SER A N 1
ATOM 723 C CA . SER A 1 97 ? -9.378 3.882 30.949 1.00 60.44 97 SER A CA 1
ATOM 724 C C . SER A 1 97 ? -10.342 4.991 31.374 1.00 60.44 97 SER A C 1
ATOM 726 O O . SER A 1 97 ? -10.229 5.486 32.488 1.00 60.44 97 SER A O 1
ATOM 728 N N . ARG A 1 98 ? -11.254 5.420 30.493 1.00 57.88 98 ARG A N 1
ATOM 729 C CA . ARG A 1 98 ? -12.235 6.480 30.768 1.00 57.88 98 ARG A CA 1
ATOM 730 C C . ARG A 1 98 ? -13.595 5.951 31.225 1.00 57.88 98 ARG A C 1
ATOM 732 O O . ARG A 1 98 ? -14.537 6.736 31.283 1.00 57.88 98 ARG A O 1
ATOM 739 N N . ARG A 1 99 ? -13.740 4.655 31.538 1.00 56.12 99 ARG A N 1
ATOM 740 C CA . ARG A 1 99 ? -14.957 4.195 32.225 1.00 56.12 99 ARG A CA 1
ATOM 741 C C . ARG A 1 99 ? -15.012 4.873 33.600 1.00 56.12 99 ARG A C 1
ATOM 743 O O . ARG A 1 99 ? -14.085 4.655 34.379 1.00 56.12 99 ARG A O 1
ATOM 750 N N . PRO A 1 100 ? -16.039 5.689 33.898 1.00 50.53 100 PRO A N 1
ATOM 751 C CA . PRO A 1 100 ? -16.213 6.200 35.246 1.00 50.53 100 PRO A CA 1
ATOM 752 C C . PRO A 1 100 ? -16.393 5.005 36.182 1.00 50.53 100 PRO A C 1
ATOM 754 O O . PRO A 1 100 ? -17.102 4.054 35.839 1.00 50.53 100 PRO A O 1
ATOM 757 N N . LEU A 1 101 ? -15.710 5.051 37.328 1.00 55.78 101 LEU A N 1
ATOM 758 C CA . LEU A 1 101 ? -16.073 4.254 38.493 1.00 55.78 101 LEU A CA 1
ATOM 759 C C . LEU A 1 101 ? -17.571 4.491 38.715 1.00 55.78 101 LEU A C 1
ATOM 761 O O . LEU A 1 101 ? -17.986 5.617 38.972 1.00 55.78 101 LEU A O 1
ATOM 765 N N . GLN A 1 102 ? -18.380 3.467 38.454 1.00 52.69 102 GLN A N 1
ATOM 766 C CA . GLN A 1 102 ? -19.733 3.432 38.981 1.00 52.69 102 GLN A CA 1
ATOM 767 C C . GLN A 1 102 ? -19.570 3.016 40.438 1.00 52.69 102 GLN A C 1
ATOM 769 O O . GLN A 1 102 ? -19.075 1.916 40.694 1.00 52.69 102 GLN A O 1
ATOM 774 N N . ASP A 1 103 ? -19.876 3.962 41.324 1.00 54.62 103 ASP A N 1
ATOM 775 C CA . ASP A 1 103 ? -20.063 3.754 42.760 1.00 54.62 103 ASP A CA 1
ATOM 776 C C . ASP A 1 103 ? -21.149 2.700 43.036 1.00 54.62 103 ASP A C 1
ATOM 778 O O . ASP A 1 103 ? -22.139 2.645 42.260 1.00 54.62 103 ASP A O 1
#

Foldseek 3Di:
DVVVVVVVVVVVVVVVVQLQVKDQDQDWDFADDDDDSVVRTGGWIAGDPPGRQWIAASPHNDHDRTDPPTGGNVVSVCVSVVVVVVVVVVVCVVVVVPDPPDD

pLDDT: mean 73.64, std 8.3, range [50.53, 84.75]

Organism: NCBI:txid1211806